Protein AF-A0A1I4EVV6-F1 (afdb_monomer)

Mean predicted aligned error: 15.52 Å

pLDDT: mean 76.32, std 15.05, range [45.66, 94.56]

Foldseek 3Di:
DADPDDQDDQPLQADDDDPVCVVVDDDPPDDDDPSNVSNVSNVVSVVVVVCNVPPPPPPDDDDDDDDDDPDDDDPPPDDDDRDDDPDPDDDPPDDPCDDPRDGPPDDPDDPDDDDDVDDDDPDDDDDDDDDDDDDDDPDDDDDDPDD

Structure (mmCIF, N/CA/C/O backbone):
data_AF-A0A1I4EVV6-F1
#
_entry.id   AF-A0A1I4EVV6-F1
#
loop_
_atom_site.group_PDB
_atom_site.id
_atom_site.type_symbol
_atom_site.label_atom_id
_atom_site.label_alt_id
_atom_site.label_comp_id
_atom_site.label_asym_id
_atom_site.label_entity_id
_atom_site.label_seq_id
_atom_site.pdbx_PDB_ins_code
_atom_site.Cartn_x
_atom_site.Cartn_y
_atom_site.Cartn_z
_atom_site.occupancy
_atom_site.B_iso_or_equiv
_atom_site.auth_seq_id
_atom_site.auth_comp_id
_atom_site.auth_asym_id
_atom_site.auth_atom_id
_atom_site.pdbx_PDB_model_num
ATOM 1 N N . MET A 1 1 ? 4.034 -12.134 -9.708 1.00 56.75 1 MET A N 1
ATOM 2 C CA . MET A 1 1 ? 3.784 -12.374 -11.151 1.00 56.75 1 MET A CA 1
ATOM 3 C C . MET A 1 1 ? 5.087 -12.278 -11.937 1.00 56.75 1 MET A C 1
ATOM 5 O O . MET A 1 1 ? 5.668 -11.207 -12.001 1.00 56.75 1 MET A O 1
ATOM 9 N N . ALA A 1 2 ? 5.576 -13.389 -12.485 1.00 66.44 2 ALA A N 1
ATOM 10 C CA . ALA A 1 2 ? 6.675 -13.357 -13.452 1.00 66.44 2 ALA A CA 1
ATOM 11 C C . ALA A 1 2 ? 6.116 -13.015 -14.844 1.00 66.44 2 ALA A C 1
ATOM 13 O O . ALA A 1 2 ? 4.973 -13.364 -15.143 1.00 66.44 2 ALA A O 1
ATOM 14 N N . PHE A 1 3 ? 6.889 -12.329 -15.683 1.00 76.06 3 PHE A N 1
ATOM 15 C CA . PHE A 1 3 ? 6.505 -12.092 -17.075 1.00 76.06 3 PHE A CA 1
ATOM 16 C C . PHE A 1 3 ? 6.525 -13.423 -17.842 1.00 76.06 3 PHE A C 1
ATOM 18 O O . PHE A 1 3 ? 7.526 -14.130 -17.815 1.00 76.06 3 PHE A O 1
ATOM 25 N N . GLU A 1 4 ? 5.425 -13.775 -18.515 1.00 78.50 4 GLU A N 1
ATOM 26 C CA . GLU A 1 4 ? 5.295 -15.058 -19.237 1.00 78.50 4 GLU A CA 1
ATOM 27 C C . GLU A 1 4 ? 6.130 -15.121 -20.523 1.00 78.50 4 GLU A C 1
ATOM 29 O O . GLU A 1 4 ? 6.455 -16.204 -21.005 1.00 78.50 4 GLU A O 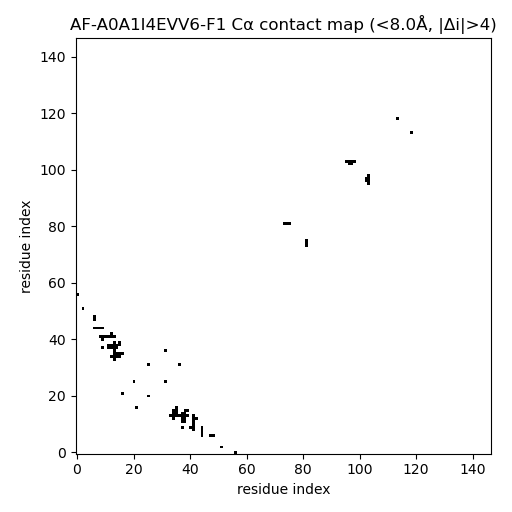1
ATOM 34 N N . LYS A 1 5 ? 6.453 -13.962 -21.107 1.00 80.88 5 LYS A N 1
ATOM 35 C CA . LYS A 1 5 ? 7.235 -13.859 -22.341 1.00 80.88 5 LYS A CA 1
ATOM 36 C C . LYS A 1 5 ? 8.627 -13.335 -22.040 1.00 80.88 5 LYS A C 1
ATOM 38 O O . LYS A 1 5 ? 8.769 -12.275 -21.429 1.00 80.88 5 LYS A O 1
ATOM 43 N N . GLU A 1 6 ? 9.627 -14.048 -22.544 1.00 82.44 6 GLU A N 1
ATOM 44 C CA . GLU A 1 6 ? 11.014 -13.601 -22.511 1.00 82.44 6 GLU A CA 1
ATOM 45 C C . GLU A 1 6 ? 11.191 -12.326 -23.341 1.00 82.44 6 GLU A C 1
ATOM 47 O O . GLU A 1 6 ? 10.594 -12.156 -24.411 1.00 82.44 6 GLU A O 1
ATOM 52 N N . LEU A 1 7 ? 12.013 -11.413 -22.827 1.00 85.19 7 LEU A N 1
ATOM 53 C CA . LEU A 1 7 ? 12.386 -10.212 -23.557 1.00 85.19 7 LEU A CA 1
ATOM 54 C C . LEU A 1 7 ? 13.323 -10.578 -24.712 1.00 85.19 7 LEU A C 1
ATOM 56 O O . LEU A 1 7 ? 14.300 -11.294 -24.491 1.00 85.19 7 LEU A O 1
ATOM 60 N N . PRO A 1 8 ? 13.095 -10.048 -25.926 1.00 86.62 8 PRO A N 1
ATOM 61 C CA . PRO A 1 8 ? 14.067 -10.174 -26.999 1.00 86.62 8 PRO A CA 1
ATOM 62 C C . PRO A 1 8 ? 15.347 -9.428 -26.607 1.00 86.62 8 PRO A C 1
ATOM 64 O O . PRO A 1 8 ? 15.370 -8.198 -26.549 1.00 86.62 8 PRO A O 1
ATOM 67 N N . GLU A 1 9 ? 16.414 -10.174 -26.318 1.00 89.25 9 GLU A N 1
ATOM 68 C CA . GLU A 1 9 ? 17.695 -9.592 -25.929 1.00 89.25 9 GLU A CA 1
ATOM 69 C C . GLU A 1 9 ? 18.418 -8.995 -27.140 1.00 89.25 9 GLU A C 1
ATOM 71 O O . GLU A 1 9 ? 18.856 -9.713 -28.039 1.00 89.25 9 GLU A O 1
ATOM 76 N N . TRP A 1 10 ? 18.616 -7.675 -27.129 1.00 91.81 10 TRP A N 1
ATOM 77 C CA . TRP A 1 10 ? 19.423 -6.983 -28.135 1.00 91.81 10 TRP A CA 1
ATOM 78 C C . TRP A 1 10 ? 20.559 -6.200 -27.475 1.00 91.81 10 TRP A C 1
ATOM 80 O O . TRP A 1 10 ? 20.374 -5.086 -26.985 1.00 91.81 10 TRP A O 1
ATOM 90 N N . LYS A 1 11 ? 21.759 -6.793 -27.439 1.00 91.31 11 LYS A N 1
ATOM 91 C CA . LYS A 1 11 ? 22.935 -6.247 -26.724 1.00 91.31 11 LYS A CA 1
ATOM 92 C C . LYS A 1 11 ? 23.817 -5.323 -27.571 1.00 91.31 11 LYS A C 1
ATOM 94 O O . LYS A 1 11 ? 24.743 -4.714 -27.044 1.00 91.31 11 LYS A O 1
ATOM 99 N N . ALA A 1 12 ? 23.566 -5.219 -28.875 1.00 92.81 12 ALA A N 1
ATOM 100 C CA . ALA A 1 12 ? 24.334 -4.334 -29.744 1.00 92.81 12 ALA A CA 1
ATOM 101 C C . ALA A 1 12 ? 23.902 -2.875 -29.527 1.00 92.81 12 ALA A C 1
ATOM 103 O O . ALA A 1 12 ? 22.832 -2.487 -29.981 1.00 92.81 12 ALA A O 1
ATOM 104 N N . ALA A 1 13 ? 24.739 -2.074 -28.859 1.00 89.06 13 ALA A N 1
ATOM 105 C CA . ALA A 1 13 ? 24.420 -0.688 -28.497 1.00 89.06 13 ALA A CA 1
ATOM 106 C C . ALA A 1 13 ? 24.175 0.237 -29.705 1.00 89.06 13 ALA A C 1
ATOM 108 O O . ALA A 1 13 ? 23.402 1.187 -29.607 1.00 89.06 13 ALA A O 1
ATOM 109 N N . GLY A 1 14 ? 24.814 -0.043 -30.846 1.00 91.94 14 GLY A N 1
ATOM 110 C CA . GLY A 1 14 ? 24.678 0.769 -32.053 1.00 91.94 14 GLY A CA 1
ATOM 111 C C . GLY A 1 14 ? 25.165 2.214 -31.884 1.00 91.94 14 GLY A C 1
ATOM 112 O O . GLY A 1 14 ? 25.941 2.526 -30.982 1.00 91.94 14 GLY A O 1
ATOM 113 N N . ILE A 1 15 ? 24.711 3.099 -32.773 1.00 91.12 15 ILE A N 1
ATOM 114 C CA . ILE A 1 15 ? 25.015 4.536 -32.758 1.00 91.12 15 ILE A CA 1
ATOM 115 C C . ILE A 1 15 ? 23.701 5.309 -32.787 1.00 91.12 15 ILE A C 1
ATOM 117 O O . ILE A 1 15 ? 22.829 5.033 -33.612 1.00 91.12 15 ILE A O 1
ATOM 121 N N . GLU A 1 16 ? 23.581 6.300 -31.906 1.00 92.38 16 GLU A N 1
ATOM 122 C CA . GLU A 1 16 ? 22.415 7.178 -31.849 1.00 92.38 16 GLU A CA 1
ATOM 123 C C . GLU A 1 16 ? 22.254 7.965 -33.166 1.00 92.38 16 GLU A C 1
ATOM 125 O O . GLU A 1 16 ? 23.180 8.674 -33.577 1.00 92.38 16 GLU A O 1
ATOM 130 N N . PRO A 1 17 ? 21.094 7.872 -33.846 1.00 91.88 17 PRO A N 1
ATOM 131 C CA . PRO A 1 17 ? 20.830 8.662 -35.041 1.00 91.88 17 PRO A CA 1
ATOM 132 C C . PRO A 1 17 ? 20.784 10.169 -34.724 1.00 91.88 17 PRO A C 1
ATOM 134 O O . PRO A 1 17 ? 20.336 10.558 -33.639 1.00 91.88 17 PRO A O 1
ATOM 137 N N . PRO A 1 18 ? 21.139 11.048 -35.680 1.00 92.75 18 PRO A N 1
ATOM 138 C CA . PRO A 1 18 ? 21.010 12.496 -35.517 1.00 92.75 18 PRO A CA 1
ATOM 139 C C . PRO A 1 18 ? 19.593 12.929 -35.110 1.00 92.75 18 PRO A C 1
ATOM 141 O O . PRO A 1 18 ? 18.604 12.312 -35.512 1.00 92.75 18 PRO A O 1
ATOM 144 N N . LEU A 1 19 ? 19.471 14.038 -34.370 1.00 90.44 19 LEU A N 1
ATOM 145 C CA . LEU A 1 19 ? 18.176 14.544 -33.886 1.00 90.44 19 LEU A CA 1
ATOM 146 C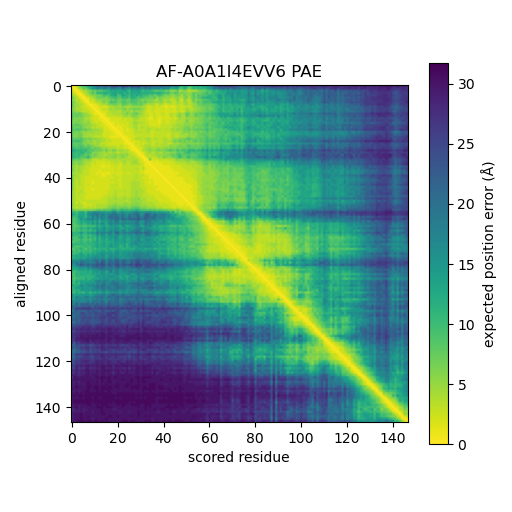 C . LEU A 1 19 ? 17.168 14.776 -35.021 1.00 90.44 19 LEU A C 1
ATOM 148 O O . LEU A 1 19 ? 16.026 14.335 -34.923 1.00 90.44 19 LEU A O 1
ATOM 152 N N . THR A 1 20 ? 17.605 15.375 -36.131 1.00 90.69 20 THR A N 1
ATOM 153 C CA . THR A 1 20 ? 16.774 15.553 -37.333 1.00 90.69 20 THR A CA 1
ATOM 154 C C . THR A 1 20 ? 16.181 14.227 -37.801 1.00 90.69 20 THR A C 1
ATOM 156 O O . THR A 1 20 ? 15.001 14.153 -38.133 1.00 90.69 20 THR A O 1
ATOM 159 N N . LYS A 1 21 ? 16.974 13.149 -37.754 1.00 89.62 21 LYS A N 1
ATOM 160 C CA . LYS A 1 21 ? 16.533 11.829 -38.195 1.00 89.62 21 LYS A CA 1
ATOM 161 C C . LYS A 1 21 ? 15.530 11.189 -37.241 1.00 89.62 21 LYS A C 1
ATOM 163 O O . LYS A 1 21 ? 14.590 10.548 -37.698 1.00 89.62 21 LYS A O 1
ATOM 168 N N . ARG A 1 22 ? 15.700 11.379 -35.931 1.00 88.38 22 ARG A N 1
ATOM 169 C CA . ARG A 1 22 ? 14.726 10.918 -34.929 1.00 88.38 22 ARG A CA 1
ATOM 170 C C . ARG A 1 22 ? 13.388 11.651 -35.026 1.00 88.38 22 ARG A C 1
ATOM 172 O O . ARG A 1 22 ? 12.364 11.040 -34.752 1.00 88.38 22 ARG A O 1
ATOM 179 N N . ASN A 1 23 ? 13.400 12.912 -35.455 1.00 90.94 23 ASN A N 1
ATOM 180 C CA . ASN A 1 23 ? 12.184 13.706 -35.631 1.00 90.94 23 ASN A CA 1
ATOM 181 C C . ASN A 1 23 ? 11.445 13.369 -36.935 1.00 90.94 23 ASN A C 1
ATOM 183 O O . ASN A 1 23 ? 10.227 13.236 -36.932 1.00 90.94 23 ASN A O 1
ATOM 187 N N . GLU A 1 24 ? 12.169 13.233 -38.050 1.00 91.00 24 GLU A N 1
ATOM 188 C CA . GLU A 1 24 ? 11.569 12.958 -39.367 1.00 91.00 24 GLU A CA 1
ATOM 189 C C . GLU A 1 24 ? 11.275 11.470 -39.610 1.00 91.00 24 GLU A C 1
ATOM 191 O O . GLU A 1 24 ? 10.500 11.130 -40.503 1.00 91.00 24 GLU A O 1
ATOM 196 N N . GLY A 1 25 ? 11.904 10.577 -38.842 1.00 86.69 25 GLY A N 1
ATOM 197 C CA . GLY A 1 25 ? 11.798 9.135 -39.027 1.00 86.69 25 GLY A CA 1
ATOM 198 C C . GLY A 1 25 ? 12.461 8.635 -40.315 1.00 86.69 25 GLY A C 1
ATOM 199 O O . GLY A 1 25 ? 13.198 9.346 -41.008 1.00 86.69 25 GLY A O 1
ATOM 200 N N . TRP A 1 26 ? 12.229 7.361 -40.625 1.00 87.00 26 TRP A N 1
ATOM 201 C CA . TRP A 1 26 ? 12.686 6.727 -41.863 1.00 87.00 26 TRP A CA 1
ATOM 202 C C . TRP A 1 26 ? 11.752 7.081 -43.019 1.00 87.00 26 TRP A C 1
ATOM 204 O O . TRP A 1 26 ? 10.542 6.895 -42.911 1.00 87.00 26 TRP A O 1
ATOM 214 N N . LYS A 1 27 ? 12.303 7.571 -44.132 1.00 87.88 27 LYS A N 1
ATOM 215 C CA . LYS A 1 27 ? 11.529 7.860 -45.342 1.00 87.88 27 LYS A CA 1
ATOM 216 C C . LYS A 1 27 ? 11.420 6.591 -46.197 1.00 87.88 27 LYS A C 1
ATOM 218 O O . LYS A 1 27 ? 12.299 5.728 -46.136 1.00 87.88 27 LYS A O 1
ATOM 223 N N . PRO A 1 28 ? 10.358 6.454 -47.007 1.00 88.19 28 PRO A N 1
ATOM 224 C CA . PRO A 1 28 ? 10.215 5.318 -47.911 1.00 88.19 28 PRO A CA 1
ATOM 225 C C . PRO A 1 28 ? 11.453 5.136 -48.802 1.00 88.19 28 PRO A C 1
ATOM 227 O O . PRO A 1 28 ? 11.930 6.091 -49.409 1.00 88.19 28 PRO A O 1
ATOM 230 N N . GLY A 1 29 ? 11.975 3.909 -48.872 1.00 86.31 29 GLY A N 1
ATOM 231 C CA . GLY A 1 29 ? 13.153 3.564 -49.680 1.00 86.31 29 GLY A CA 1
ATOM 232 C C . GLY A 1 29 ? 14.509 3.842 -49.022 1.00 86.31 29 GLY A C 1
ATOM 233 O O . GLY A 1 29 ? 15.534 3.418 -49.555 1.00 86.31 29 GLY A O 1
ATOM 234 N N . GLU A 1 30 ? 14.552 4.496 -47.860 1.00 85.81 30 GLU A N 1
ATOM 235 C CA . GLU A 1 30 ? 15.799 4.654 -47.116 1.00 85.81 30 GLU A CA 1
ATOM 236 C C . GLU A 1 30 ? 16.176 3.367 -46.384 1.00 85.81 30 GLU A C 1
ATOM 238 O O . GLU A 1 30 ? 15.347 2.718 -45.743 1.00 85.81 30 GLU A O 1
ATOM 243 N N . LYS A 1 31 ? 17.464 3.025 -46.439 1.00 83.50 31 LYS A N 1
ATOM 244 C CA . LYS A 1 31 ? 18.026 1.897 -45.702 1.00 83.50 31 LYS A CA 1
ATOM 245 C C . LYS A 1 31 ? 18.758 2.411 -44.457 1.00 83.50 31 LYS A C 1
ATOM 247 O O . LYS A 1 31 ? 19.803 3.046 -44.611 1.00 83.50 31 LYS A O 1
ATOM 252 N N . PRO A 1 32 ? 18.249 2.140 -43.241 1.00 83.56 32 PRO A N 1
ATOM 253 C CA . PRO A 1 32 ? 18.961 2.441 -42.007 1.00 83.56 32 PRO A CA 1
ATOM 254 C C . PRO A 1 32 ? 20.374 1.859 -42.005 1.00 83.56 32 PRO A C 1
ATOM 256 O O . PRO A 1 32 ? 20.535 0.685 -42.359 1.00 83.56 32 PRO A O 1
ATOM 259 N N . PRO A 1 33 ? 21.390 2.603 -41.537 1.00 89.25 33 PRO A N 1
ATOM 260 C CA . PRO A 1 33 ? 22.612 1.985 -41.051 1.00 89.25 33 PRO A CA 1
ATOM 261 C C . PRO A 1 33 ? 22.270 0.945 -39.979 1.00 89.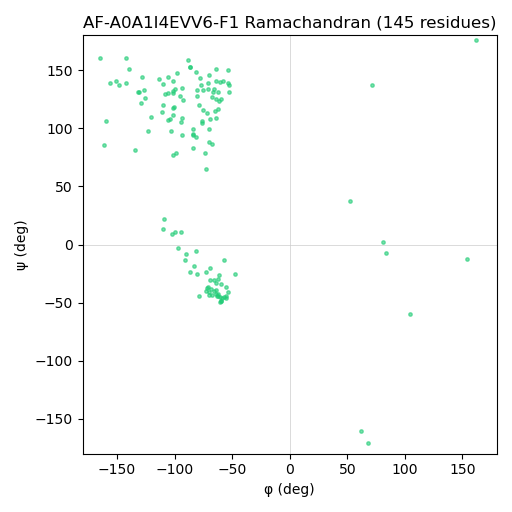25 33 PRO A C 1
ATOM 263 O O . PRO A 1 33 ? 21.409 1.188 -39.127 1.00 89.25 33 PRO A O 1
ATOM 266 N N . ALA A 1 34 ? 22.948 -0.204 -40.007 1.00 89.31 34 ALA A N 1
ATOM 267 C CA . ALA A 1 34 ? 22.729 -1.268 -39.028 1.00 89.31 34 ALA A CA 1
ATOM 268 C C . ALA A 1 34 ? 22.913 -0.755 -37.591 1.00 89.31 34 ALA A C 1
ATOM 270 O O . ALA A 1 34 ? 22.126 -1.096 -36.717 1.00 89.31 34 ALA A O 1
ATOM 271 N N . ASP A 1 35 ? 23.871 0.148 -37.371 1.00 92.19 35 ASP A N 1
ATOM 272 C CA . ASP A 1 35 ? 24.123 0.755 -36.063 1.00 92.19 35 ASP A CA 1
ATOM 273 C C . ASP A 1 35 ? 22.956 1.602 -35.546 1.00 92.19 35 ASP A C 1
ATOM 275 O O . ASP A 1 35 ? 22.703 1.620 -34.346 1.00 92.19 35 ASP A O 1
ATOM 279 N N . TRP A 1 36 ? 22.206 2.270 -36.425 1.00 92.56 36 TRP A N 1
ATOM 280 C CA . TRP A 1 36 ? 21.040 3.067 -36.020 1.00 92.56 36 TRP A CA 1
ATOM 281 C C . TRP A 1 36 ? 19.873 2.169 -35.614 1.00 92.56 36 TRP A C 1
ATOM 283 O O . TRP A 1 36 ? 19.187 2.435 -34.628 1.00 92.56 36 TRP A O 1
ATOM 293 N N . LEU A 1 37 ? 19.672 1.072 -36.346 1.00 91.00 37 LEU A N 1
ATOM 294 C CA . LEU A 1 37 ? 18.672 0.062 -36.014 1.00 91.00 37 LEU A CA 1
ATOM 295 C C . LEU A 1 37 ? 19.045 -0.678 -34.719 1.00 91.00 37 LEU A C 1
ATOM 297 O O . LEU A 1 37 ? 18.200 -0.805 -33.832 1.00 91.00 37 LEU A O 1
ATOM 301 N N . ASN A 1 38 ? 20.318 -1.049 -34.561 1.00 93.31 38 ASN A N 1
ATOM 302 C CA . ASN A 1 38 ? 20.859 -1.629 -33.334 1.00 93.31 38 ASN A CA 1
ATOM 303 C C . ASN A 1 38 ? 20.601 -0.727 -32.125 1.00 93.31 38 ASN A C 1
ATOM 305 O O . ASN A 1 38 ? 20.090 -1.204 -31.118 1.00 93.31 38 ASN A O 1
ATOM 309 N N . TRP A 1 39 ? 20.862 0.578 -32.255 1.00 93.62 39 TRP A N 1
ATOM 310 C CA . TRP A 1 39 ? 20.611 1.549 -31.190 1.00 93.62 39 TRP A CA 1
ATOM 311 C C . TRP A 1 39 ? 19.142 1.591 -30.773 1.00 93.62 39 TRP A C 1
ATOM 313 O O . TRP A 1 39 ? 18.839 1.495 -29.584 1.00 93.62 39 TRP A O 1
ATOM 323 N N . THR A 1 40 ? 18.213 1.674 -31.734 1.00 92.25 40 THR A N 1
ATOM 324 C CA . THR A 1 40 ? 16.778 1.689 -31.405 1.00 92.25 40 THR A CA 1
ATOM 325 C C . THR A 1 40 ? 16.342 0.415 -30.684 1.00 92.25 40 THR A C 1
ATOM 327 O O . THR A 1 40 ? 15.662 0.494 -29.664 1.00 92.25 40 THR A O 1
ATOM 330 N N . GLN A 1 41 ? 16.776 -0.752 -31.167 1.00 93.94 41 GLN A N 1
ATOM 331 C CA . GLN A 1 41 ? 16.383 -2.044 -30.608 1.00 93.94 41 GLN A CA 1
ATOM 332 C C . GLN A 1 41 ? 17.002 -2.285 -29.234 1.00 93.94 41 GLN A C 1
ATOM 334 O O . GLN A 1 41 ? 16.303 -2.727 -28.325 1.00 93.94 41 GLN A O 1
ATOM 339 N N . ASN A 1 42 ? 18.273 -1.927 -29.050 1.00 94.56 42 ASN A N 1
ATOM 340 C CA . ASN A 1 42 ? 18.929 -1.991 -27.752 1.00 94.56 42 ASN A CA 1
ATOM 341 C C . ASN A 1 42 ? 18.252 -1.064 -26.736 1.00 94.56 42 ASN A C 1
ATOM 343 O O . ASN A 1 42 ? 17.953 -1.510 -25.633 1.00 94.56 42 ASN A O 1
ATOM 347 N N . LYS A 1 43 ? 17.911 0.176 -27.111 1.00 94.00 43 LYS A N 1
ATOM 348 C CA . LYS A 1 43 ? 17.195 1.094 -26.213 1.00 94.00 43 LYS A CA 1
ATOM 349 C C . LYS A 1 43 ? 15.801 0.600 -25.848 1.00 94.00 43 LYS A C 1
ATOM 351 O O . LYS A 1 43 ? 15.399 0.724 -24.695 1.00 94.00 43 LYS A O 1
ATOM 356 N N . THR A 1 44 ? 15.072 0.014 -26.799 1.00 94.06 44 THR A N 1
ATOM 357 C CA . THR A 1 44 ? 13.782 -0.627 -26.512 1.00 94.06 44 THR A CA 1
ATOM 358 C C . THR A 1 44 ? 13.951 -1.812 -25.561 1.00 94.06 44 THR A C 1
ATOM 360 O O . THR A 1 44 ? 13.198 -1.918 -24.598 1.00 94.06 44 THR A O 1
ATOM 363 N N . TYR A 1 45 ? 14.951 -2.667 -25.785 1.00 93.56 45 TYR A N 1
ATOM 364 C CA . TYR A 1 45 ? 15.256 -3.789 -24.899 1.00 93.56 45 TYR A CA 1
ATOM 365 C C . TYR A 1 45 ? 15.603 -3.322 -23.478 1.00 93.56 45 TYR A C 1
ATOM 367 O O . TYR A 1 45 ? 15.009 -3.814 -22.524 1.00 93.56 45 TYR A O 1
ATOM 375 N N . GLU A 1 46 ? 16.506 -2.350 -23.328 1.00 92.81 46 GLU A N 1
ATOM 376 C CA . GLU A 1 46 ? 16.898 -1.795 -22.025 1.00 92.81 46 GLU A CA 1
ATOM 377 C C . GLU A 1 46 ? 15.703 -1.202 -21.273 1.00 92.81 46 GLU A C 1
ATOM 379 O 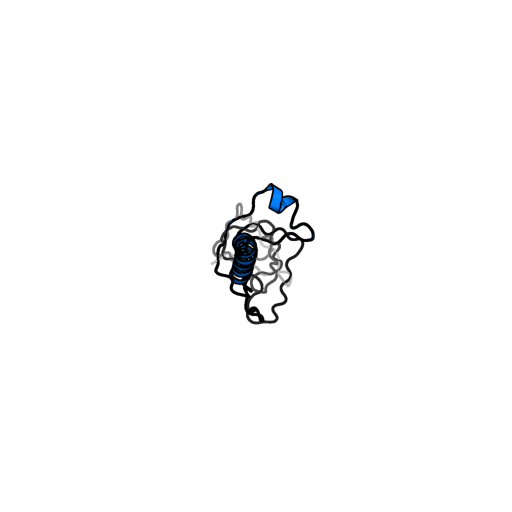O . GLU A 1 46 ? 15.514 -1.507 -20.098 1.00 92.81 46 GLU A O 1
ATOM 384 N N . ALA A 1 47 ? 14.863 -0.415 -21.951 1.00 92.44 47 ALA A N 1
ATOM 385 C CA . ALA A 1 47 ? 13.678 0.186 -21.343 1.00 92.44 47 ALA A CA 1
ATOM 386 C C . ALA A 1 47 ? 12.654 -0.870 -20.901 1.00 92.44 47 ALA A C 1
ATOM 388 O O . ALA A 1 47 ? 12.091 -0.783 -19.812 1.00 92.44 47 ALA A O 1
ATOM 389 N N . LEU A 1 48 ? 12.411 -1.891 -21.727 1.00 91.19 48 LEU A N 1
ATOM 390 C CA . LEU A 1 48 ? 11.496 -2.973 -21.369 1.00 91.19 48 LEU A CA 1
ATOM 391 C C . LEU A 1 48 ? 12.056 -3.837 -20.238 1.00 91.19 48 LEU A C 1
ATOM 393 O O . LEU A 1 48 ? 11.302 -4.230 -19.353 1.00 91.19 48 LEU A O 1
ATOM 397 N N . LYS A 1 49 ? 13.367 -4.097 -20.236 1.00 90.25 49 LYS A N 1
ATOM 398 C CA . LYS A 1 49 ? 14.057 -4.780 -19.141 1.00 90.25 49 LYS A CA 1
ATOM 399 C C . LYS A 1 49 ? 13.911 -4.002 -17.837 1.00 90.25 49 LYS A C 1
ATOM 401 O O . LYS A 1 49 ? 13.499 -4.580 -16.840 1.00 90.25 49 LYS A O 1
ATOM 406 N N . GLU A 1 50 ? 14.170 -2.696 -17.862 1.00 90.19 50 GLU A N 1
ATOM 407 C CA . GLU A 1 50 ? 13.987 -1.820 -16.705 1.00 90.19 50 GLU A CA 1
ATOM 408 C C . GLU A 1 50 ? 12.544 -1.877 -16.187 1.00 90.19 50 GLU A C 1
ATOM 410 O O . GLU A 1 50 ? 12.326 -2.006 -14.983 1.00 90.19 50 GLU A O 1
ATOM 415 N N . LEU A 1 51 ? 11.554 -1.816 -17.082 1.00 89.38 51 LEU A N 1
ATOM 416 C CA . LEU A 1 51 ? 10.148 -1.937 -16.704 1.00 89.38 51 LEU A CA 1
ATOM 417 C C . LEU A 1 51 ? 9.838 -3.302 -16.091 1.00 89.38 51 LEU A C 1
ATOM 419 O O . LEU A 1 51 ? 9.135 -3.338 -15.090 1.00 89.38 51 LEU A O 1
ATOM 423 N N . GLN A 1 52 ? 10.357 -4.403 -16.639 1.00 88.00 52 GLN A N 1
ATOM 424 C CA . GLN A 1 52 ? 10.149 -5.732 -16.060 1.00 88.00 52 GLN A CA 1
ATOM 425 C C . GLN A 1 52 ? 10.815 -5.882 -14.684 1.00 88.00 52 GLN A C 1
ATOM 427 O O . GLN A 1 52 ? 10.219 -6.451 -13.776 1.00 88.00 52 GLN A O 1
ATOM 432 N N . GLU A 1 53 ? 12.018 -5.338 -14.495 1.00 83.75 53 GLU A N 1
ATOM 433 C CA . GLU A 1 53 ? 12.738 -5.393 -13.216 1.00 83.75 53 GLU A CA 1
ATOM 434 C C . GLU A 1 53 ? 12.097 -4.497 -12.144 1.00 83.75 53 GLU A C 1
ATOM 436 O O . GLU A 1 53 ? 12.062 -4.861 -10.968 1.00 83.75 53 GLU A O 1
ATOM 441 N N . LYS A 1 54 ? 11.571 -3.327 -12.534 1.00 82.00 54 LYS A N 1
ATOM 442 C CA . LYS A 1 54 ? 10.931 -2.369 -11.617 1.00 82.00 54 LYS A CA 1
ATOM 443 C C . LYS A 1 54 ? 9.454 -2.626 -11.381 1.00 82.00 54 LYS A C 1
ATOM 445 O O . LYS A 1 54 ? 8.933 -2.195 -10.352 1.00 82.00 54 LYS A O 1
ATOM 450 N N . ALA A 1 55 ? 8.770 -3.298 -12.302 1.00 80.62 55 ALA A N 1
ATOM 451 C CA . ALA A 1 55 ? 7.413 -3.783 -12.103 1.00 80.62 55 ALA A CA 1
ATOM 452 C C . ALA A 1 55 ? 7.457 -4.973 -11.143 1.00 80.62 55 ALA A C 1
ATOM 454 O O . ALA A 1 55 ? 7.161 -6.105 -11.511 1.00 80.62 55 ALA A O 1
ATOM 455 N N . VAL A 1 56 ? 7.856 -4.708 -9.900 1.00 66.12 56 VAL A N 1
ATOM 456 C CA . VAL A 1 56 ? 7.739 -5.652 -8.805 1.00 66.12 56 VAL A CA 1
ATOM 457 C C . VAL A 1 56 ? 6.239 -5.847 -8.588 1.00 66.12 56 VAL A C 1
ATOM 459 O O . VAL A 1 56 ? 5.546 -4.901 -8.204 1.00 66.12 56 VAL A O 1
ATOM 462 N N . PRO A 1 57 ? 5.697 -7.048 -8.827 1.00 64.94 57 PRO A N 1
ATOM 463 C CA . PRO A 1 57 ? 4.392 -7.424 -8.324 1.00 64.94 57 PRO A CA 1
ATOM 464 C C . PRO A 1 57 ? 4.602 -7.659 -6.834 1.00 64.94 57 PRO A C 1
ATOM 466 O O . PRO A 1 57 ? 4.836 -8.780 -6.388 1.00 64.94 57 PRO A O 1
ATOM 469 N N . SER A 1 58 ? 4.657 -6.571 -6.078 1.00 59.25 58 SER A N 1
ATOM 470 C CA . SER A 1 58 ? 4.728 -6.644 -4.635 1.00 59.25 58 SER A CA 1
ATOM 471 C C . SER A 1 58 ? 3.354 -7.104 -4.182 1.00 59.25 58 SER A C 1
ATOM 473 O O . SER A 1 58 ? 2.394 -6.343 -4.291 1.00 59.25 58 SER A O 1
ATOM 475 N N . ASP A 1 59 ? 3.256 -8.307 -3.621 1.00 65.25 59 ASP A N 1
ATOM 476 C CA . ASP A 1 59 ? 2.052 -8.713 -2.880 1.00 65.25 59 ASP A CA 1
ATOM 477 C C . ASP A 1 59 ? 1.756 -7.725 -1.718 1.00 65.25 59 ASP A C 1
ATOM 479 O O . ASP A 1 59 ? 0.649 -7.687 -1.185 1.00 65.25 59 ASP A O 1
ATOM 483 N N . SER A 1 60 ? 2.737 -6.869 -1.387 1.00 70.94 60 SER A N 1
ATOM 484 C CA . SER A 1 60 ? 2.705 -5.818 -0.368 1.00 70.94 60 SER A CA 1
ATOM 485 C C . SER A 1 60 ? 3.287 -4.494 -0.913 1.00 70.94 60 SER A C 1
ATOM 487 O O . SER A 1 60 ? 4.469 -4.214 -0.690 1.00 70.94 60 SER A O 1
ATOM 489 N N . PRO A 1 61 ? 2.533 -3.666 -1.662 1.00 77.25 61 PRO A N 1
ATOM 490 C CA . PRO A 1 61 ? 3.028 -2.360 -2.099 1.00 77.25 61 PRO A CA 1
ATOM 491 C C . PRO A 1 61 ? 3.321 -1.465 -0.886 1.00 77.25 61 PRO A C 1
ATOM 493 O O . PRO A 1 61 ? 2.493 -1.330 0.015 1.00 77.25 61 PRO A O 1
ATOM 496 N N . THR A 1 62 ? 4.500 -0.845 -0.858 1.00 80.94 62 THR A N 1
ATOM 497 C CA . THR A 1 62 ? 4.888 0.118 0.179 1.00 80.94 62 THR A CA 1
ATOM 498 C C . THR A 1 62 ? 4.707 1.544 -0.336 1.00 80.94 62 THR A C 1
ATOM 500 O O . THR A 1 62 ? 5.101 1.873 -1.454 1.00 80.94 62 THR A O 1
ATOM 503 N N . PHE A 1 63 ? 4.103 2.409 0.481 1.00 83.94 63 PHE A N 1
ATOM 504 C CA . PHE A 1 63 ? 3.925 3.827 0.170 1.00 83.94 63 PHE A CA 1
ATOM 505 C C . PHE A 1 63 ? 4.803 4.661 1.099 1.00 83.94 63 PHE A C 1
ATOM 507 O O . PHE A 1 63 ? 4.579 4.707 2.306 1.00 83.94 63 PHE A O 1
ATOM 514 N N . THR A 1 64 ? 5.799 5.335 0.531 1.00 85.50 64 THR A N 1
ATOM 515 C CA . THR A 1 64 ? 6.699 6.229 1.269 1.00 85.50 64 THR A CA 1
ATOM 516 C C . THR A 1 64 ? 6.216 7.667 1.081 1.00 85.50 64 THR A C 1
ATOM 518 O O . THR A 1 64 ? 6.716 8.392 0.227 1.00 85.50 64 THR A O 1
ATOM 521 N N . GLY A 1 65 ? 5.173 8.066 1.812 1.00 89.56 65 GLY A N 1
ATOM 522 C CA . GLY A 1 65 ? 4.594 9.411 1.727 1.00 89.56 65 GLY A CA 1
ATOM 523 C C . GLY A 1 65 ? 3.178 9.510 2.305 1.00 89.56 65 GLY A C 1
ATOM 524 O O . GLY A 1 65 ? 2.617 8.495 2.724 1.00 89.56 65 GLY A O 1
ATOM 525 N N . PRO A 1 66 ? 2.588 10.720 2.344 1.00 88.62 66 PRO A N 1
ATOM 526 C CA . PRO A 1 66 ? 1.207 10.894 2.779 1.00 88.62 66 PRO A CA 1
ATOM 527 C C . PRO A 1 66 ? 0.239 10.227 1.792 1.00 88.62 66 PRO A C 1
ATOM 529 O O . PRO A 1 66 ? 0.344 10.413 0.579 1.00 88.62 66 PRO A O 1
ATOM 532 N N . LEU A 1 67 ? -0.730 9.480 2.322 1.00 90.06 67 LEU A N 1
ATOM 533 C CA . LEU A 1 67 ? -1.799 8.850 1.550 1.00 90.06 67 LEU A CA 1
ATOM 534 C C . LEU A 1 67 ? -3.114 9.605 1.778 1.00 90.06 67 LEU A C 1
ATOM 536 O O . LEU A 1 67 ? -3.723 9.487 2.840 1.00 90.06 67 LEU A O 1
ATOM 540 N N . THR A 1 68 ? -3.568 10.353 0.771 1.00 93.44 68 THR A N 1
ATOM 541 C CA . THR A 1 68 ? -4.853 11.070 0.806 1.00 93.44 68 THR A CA 1
ATOM 542 C C . THR A 1 68 ? -5.877 10.327 -0.041 1.00 93.44 68 THR A C 1
ATOM 544 O O . THR A 1 68 ? -5.800 10.334 -1.268 1.00 93.44 68 THR A O 1
ATOM 547 N N . VAL A 1 69 ? -6.849 9.690 0.607 1.00 93.00 69 VAL A N 1
ATOM 548 C CA . VAL A 1 69 ? -7.930 8.942 -0.050 1.00 93.00 69 VAL A CA 1
ATOM 549 C C . VAL A 1 69 ? -9.261 9.197 0.664 1.00 93.00 69 VAL A C 1
ATOM 551 O O . VAL A 1 69 ? -9.260 9.430 1.872 1.00 93.00 69 VAL A O 1
ATOM 554 N N . PRO A 1 70 ? -10.411 9.132 -0.033 1.00 94.06 70 PRO A N 1
ATOM 555 C CA . PRO A 1 70 ? -11.716 9.339 0.597 1.00 94.06 70 PRO A CA 1
ATOM 556 C C . PRO A 1 70 ? -12.113 8.198 1.546 1.00 94.06 70 PRO A C 1
ATOM 558 O O . PRO A 1 70 ? -12.838 8.429 2.511 1.00 94.06 70 PRO A O 1
ATOM 561 N N . ARG A 1 71 ? -11.669 6.960 1.278 1.00 92.81 71 ARG A N 1
ATOM 562 C CA . ARG A 1 71 ? -11.951 5.791 2.121 1.00 92.81 71 ARG A CA 1
ATOM 563 C C . ARG A 1 71 ? -10.900 4.698 1.937 1.00 92.81 71 ARG A C 1
ATOM 565 O O . ARG A 1 71 ? -10.527 4.383 0.811 1.00 92.81 71 ARG A O 1
ATOM 572 N N . LEU A 1 72 ? -10.509 4.074 3.046 1.00 90.38 72 LEU A N 1
ATOM 573 C CA . LEU A 1 72 ? -9.761 2.816 3.077 1.00 90.38 72 LEU A CA 1
ATOM 574 C C . LEU A 1 72 ? -10.727 1.664 3.397 1.00 90.38 72 LEU A C 1
ATOM 576 O O . LEU A 1 72 ? -11.542 1.773 4.314 1.00 90.38 72 LEU A O 1
ATOM 580 N N . ILE A 1 73 ? -10.663 0.574 2.630 1.00 91.50 73 ILE A N 1
ATOM 581 C CA . ILE A 1 73 ? -11.488 -0.630 2.815 1.00 91.50 73 ILE A CA 1
ATOM 582 C C . ILE A 1 73 ? -10.549 -1.836 2.836 1.00 91.50 73 ILE A C 1
ATOM 584 O O . ILE A 1 73 ? -9.837 -2.059 1.863 1.00 91.50 73 ILE A O 1
ATOM 588 N N . SER A 1 74 ? -10.566 -2.616 3.919 1.00 90.88 74 SER A N 1
ATOM 589 C CA . SER A 1 74 ? -9.855 -3.898 4.006 1.00 90.88 74 SER A CA 1
ATOM 590 C C . SER A 1 74 ? -10.855 -5.053 3.917 1.00 90.88 74 SER A C 1
ATOM 592 O O . SER A 1 74 ? -11.870 -5.037 4.613 1.00 90.88 74 SER A O 1
ATOM 594 N N . THR A 1 75 ? -10.590 -6.035 3.051 1.00 90.62 75 THR A N 1
ATOM 595 C CA . THR A 1 75 ? -11.433 -7.230 2.821 1.00 90.62 75 THR A CA 1
ATOM 596 C C . THR A 1 75 ? -10.793 -8.521 3.340 1.00 90.62 75 THR A C 1
ATOM 598 O O . THR A 1 75 ? -11.237 -9.617 3.001 1.00 90.62 75 THR A O 1
ATOM 601 N N . VAL A 1 76 ? -9.737 -8.409 4.151 1.00 87.19 76 VAL A N 1
ATOM 602 C CA . VAL A 1 76 ? -9.034 -9.561 4.732 1.00 87.19 76 VAL A CA 1
ATOM 603 C C . VAL A 1 76 ? -9.998 -10.334 5.636 1.00 87.19 76 VAL A C 1
ATOM 605 O O . VAL A 1 76 ? -10.492 -9.795 6.623 1.00 87.19 76 VAL A O 1
ATOM 608 N N . ALA A 1 77 ? -10.287 -11.588 5.277 1.00 80.06 77 ALA A N 1
ATOM 609 C CA . ALA A 1 77 ? -11.366 -12.360 5.891 1.00 80.06 77 ALA A CA 1
ATOM 610 C C . ALA A 1 77 ? -11.077 -12.762 7.352 1.00 80.06 77 ALA A C 1
ATOM 612 O O . ALA A 1 77 ? -11.963 -12.620 8.188 1.00 80.06 77 ALA A O 1
ATOM 613 N N . THR A 1 78 ? -9.855 -13.225 7.669 1.00 81.00 78 THR A N 1
ATOM 614 C CA . THR A 1 78 ? -9.394 -13.616 9.025 1.00 81.00 78 THR A CA 1
ATOM 615 C C . THR A 1 78 ? -7.859 -13.743 9.092 1.00 81.00 78 THR A C 1
ATOM 617 O O . THR A 1 78 ? -7.221 -13.956 8.063 1.00 81.00 78 THR A O 1
ATOM 620 N N . GLY A 1 79 ? -7.264 -13.698 10.294 1.00 81.75 79 GLY A N 1
ATOM 621 C CA . GLY A 1 79 ? -5.845 -14.012 10.554 1.00 81.75 79 GLY A CA 1
ATOM 622 C C . GLY A 1 79 ? -4.967 -12.783 10.803 1.00 81.75 79 GLY A C 1
ATOM 623 O O . GLY A 1 79 ? -4.403 -12.641 11.885 1.00 81.75 79 GLY A O 1
ATOM 624 N N . THR A 1 80 ? -4.893 -11.867 9.837 1.00 79.88 80 THR A N 1
ATOM 625 C CA . THR A 1 80 ? -4.128 -10.614 9.962 1.00 79.88 80 THR A CA 1
ATOM 626 C C . THR A 1 80 ? -5.066 -9.449 10.257 1.00 79.88 80 THR A C 1
ATOM 628 O O . THR A 1 80 ? -6.074 -9.272 9.573 1.00 79.88 80 THR A O 1
ATOM 631 N N . ALA A 1 81 ? -4.741 -8.647 11.275 1.00 85.38 81 ALA A N 1
ATOM 632 C CA . ALA A 1 81 ? -5.513 -7.452 11.599 1.00 85.38 81 ALA A CA 1
ATOM 633 C C . ALA A 1 81 ? -5.510 -6.464 10.412 1.00 85.38 81 ALA A C 1
ATOM 635 O O . ALA A 1 81 ? -4.470 -6.271 9.781 1.00 85.38 81 ALA A O 1
ATOM 636 N N . PRO A 1 82 ? -6.643 -5.807 10.107 1.00 86.56 82 PRO A N 1
ATOM 637 C CA . PRO A 1 82 ? -6.773 -4.967 8.917 1.00 86.56 82 PRO A CA 1
ATOM 638 C C . PRO A 1 82 ? -5.943 -3.678 8.966 1.00 86.56 82 PRO A C 1
ATOM 640 O O . PRO A 1 82 ? -5.699 -3.089 7.918 1.00 86.56 82 PRO A O 1
ATOM 643 N N . LEU A 1 83 ? -5.535 -3.227 10.156 1.00 87.25 83 LEU A N 1
ATOM 644 C CA . LEU A 1 83 ? -4.697 -2.049 10.378 1.00 87.25 83 LEU A CA 1
ATOM 645 C C . LEU A 1 83 ? -3.721 -2.340 11.526 1.00 87.25 83 LEU A C 1
ATOM 647 O O . LEU A 1 83 ? -4.103 -2.931 12.533 1.00 87.25 83 LEU A O 1
ATOM 651 N N . THR A 1 84 ? -2.468 -1.912 11.384 1.00 87.25 84 THR A N 1
ATOM 652 C CA . THR A 1 84 ? -1.458 -1.886 12.454 1.00 87.25 84 THR A CA 1
ATOM 653 C C . THR A 1 84 ? -0.805 -0.511 12.429 1.00 87.25 84 THR A C 1
ATOM 655 O O . THR A 1 84 ? -0.447 -0.023 11.359 1.00 87.25 84 THR A O 1
ATOM 658 N N . VAL A 1 85 ? -0.692 0.134 13.590 1.00 87.88 85 VAL A N 1
ATOM 659 C CA . VAL A 1 85 ? -0.125 1.481 13.720 1.00 87.88 85 VAL A CA 1
ATOM 660 C C . VAL A 1 85 ? 1.078 1.396 14.650 1.00 87.88 85 VAL A C 1
ATOM 662 O O . VAL A 1 85 ? 0.923 1.156 15.841 1.00 87.88 85 VAL A O 1
ATOM 665 N N . ASN A 1 86 ? 2.277 1.566 14.094 1.00 88.81 86 ASN A N 1
ATOM 666 C CA . ASN A 1 86 ? 3.534 1.539 14.853 1.00 88.81 86 ASN A CA 1
ATOM 667 C C . ASN A 1 86 ? 3.958 2.922 15.364 1.00 88.81 86 ASN A C 1
ATOM 669 O O . ASN A 1 86 ? 4.876 3.012 16.172 1.00 88.81 86 ASN A O 1
ATOM 673 N N . SER A 1 87 ? 3.338 3.995 14.864 1.00 86.94 87 SER A N 1
ATOM 674 C CA . SER A 1 87 ? 3.652 5.353 15.305 1.00 86.94 87 SER A CA 1
ATOM 675 C C . SER A 1 87 ? 3.054 5.617 16.685 1.00 86.94 87 SER A C 1
ATOM 677 O O . SER A 1 87 ? 1.869 5.372 16.895 1.00 86.94 87 SER A O 1
ATOM 679 N N . GLU A 1 88 ? 3.847 6.178 17.596 1.00 85.81 88 GLU A N 1
ATOM 680 C CA . GLU A 1 88 ? 3.390 6.617 18.926 1.00 85.81 88 GLU A CA 1
ATOM 681 C C . GLU A 1 88 ? 2.702 7.995 18.891 1.00 85.81 88 GLU A C 1
ATOM 683 O O . GLU A 1 88 ? 2.165 8.467 19.892 1.00 85.81 88 GLU A O 1
ATOM 688 N N . THR A 1 89 ? 2.711 8.662 17.734 1.00 87.38 89 THR A N 1
ATOM 689 C CA . THR A 1 89 ? 2.051 9.956 17.542 1.00 87.38 89 THR A CA 1
ATOM 690 C C . THR A 1 89 ? 0.533 9.822 17.654 1.00 87.38 89 THR A C 1
ATOM 692 O O . THR A 1 89 ? -0.069 8.985 16.977 1.00 87.38 89 THR A O 1
ATOM 695 N N . GLN A 1 90 ? -0.090 10.697 18.445 1.00 78.94 90 GLN A N 1
ATOM 696 C CA . GLN A 1 90 ? -1.542 10.763 18.605 1.00 78.94 90 GLN A CA 1
ATOM 697 C C . GLN A 1 90 ? -2.265 11.003 17.265 1.00 78.94 90 GLN A C 1
ATOM 699 O O . GLN A 1 90 ? -1.819 11.793 16.434 1.00 78.94 90 GLN A O 1
ATOM 704 N N . VAL A 1 91 ? -3.411 10.334 17.077 1.00 82.94 91 VAL A N 1
ATOM 705 C CA . VAL A 1 91 ? -4.343 10.581 15.966 1.00 82.94 91 VAL A CA 1
ATOM 706 C C . VAL A 1 91 ? -5.530 11.385 16.494 1.00 82.94 91 VAL A C 1
ATOM 708 O O . VAL A 1 91 ? -6.462 10.823 17.065 1.00 82.94 91 VAL A O 1
ATOM 711 N N . ASP A 1 92 ? -5.496 12.702 16.299 1.00 75.00 92 ASP A N 1
ATOM 712 C CA . ASP A 1 92 ? -6.404 13.648 16.971 1.00 75.00 92 ASP A CA 1
ATOM 713 C C . ASP A 1 92 ? -7.896 13.412 16.700 1.00 75.00 92 ASP A C 1
ATOM 715 O O . ASP A 1 92 ? -8.726 13.614 17.581 1.00 75.00 92 ASP A O 1
ATOM 719 N N . ASN A 1 93 ? -8.247 12.960 15.494 1.00 70.94 93 ASN A N 1
ATOM 720 C CA . ASN A 1 93 ? -9.639 12.796 15.059 1.00 70.94 93 ASN A CA 1
ATOM 721 C C . ASN A 1 93 ? -10.064 11.326 14.926 1.00 70.94 93 ASN A C 1
ATOM 723 O O . ASN A 1 93 ? -11.006 11.015 14.191 1.00 70.94 93 ASN A O 1
ATOM 727 N N . LEU A 1 94 ? -9.373 10.400 15.601 1.00 80.8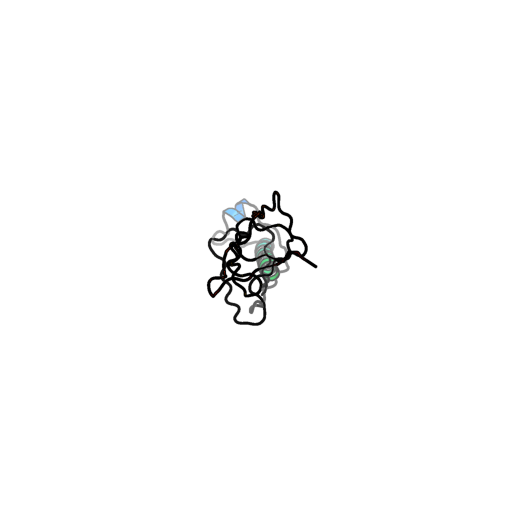1 94 LEU A N 1
ATOM 728 C CA . LEU A 1 94 ? -9.782 8.999 15.605 1.00 80.81 94 LEU A CA 1
ATOM 729 C C . LEU A 1 94 ? -10.988 8.810 16.533 1.00 80.81 94 LEU A C 1
ATOM 731 O O . LEU A 1 94 ? -10.854 8.772 17.753 1.00 80.81 94 LEU A O 1
ATOM 735 N N . ASN A 1 95 ? -12.176 8.655 15.953 1.00 71.44 95 ASN A N 1
ATOM 736 C CA . ASN A 1 95 ? -13.368 8.295 16.711 1.00 71.44 95 ASN A CA 1
ATOM 737 C C . ASN A 1 95 ? -13.398 6.778 16.954 1.00 71.44 95 ASN A C 1
ATOM 739 O O . ASN A 1 95 ? -13.878 6.014 16.114 1.00 71.44 95 ASN A O 1
ATOM 743 N N . ALA A 1 96 ? -12.852 6.342 18.088 1.00 72.31 96 ALA A N 1
ATOM 744 C CA . ALA A 1 96 ? -12.934 4.957 18.529 1.00 72.31 96 ALA A CA 1
ATOM 745 C C . ALA A 1 96 ? -14.137 4.779 19.471 1.00 72.31 96 ALA A C 1
ATOM 747 O O . ALA A 1 96 ? -14.022 4.972 20.677 1.00 72.31 96 ALA A O 1
ATOM 748 N N . ASP A 1 97 ? -15.286 4.370 18.922 1.00 72.31 97 ASP A N 1
ATOM 749 C CA . ASP A 1 97 ? -16.442 3.933 19.727 1.00 72.31 97 ASP A CA 1
ATOM 750 C C . ASP A 1 97 ? -16.067 2.700 20.570 1.00 72.31 97 ASP A C 1
ATOM 752 O O . ASP A 1 97 ? -16.623 2.502 21.642 1.00 72.31 97 ASP A O 1
ATOM 756 N N . MET A 1 98 ? -15.082 1.893 20.131 1.00 67.38 98 MET A N 1
ATOM 757 C CA . MET A 1 98 ? -14.649 0.663 20.802 1.00 67.38 98 MET A CA 1
ATOM 758 C C . MET A 1 98 ? -13.125 0.567 20.996 1.00 67.38 98 MET A C 1
ATOM 760 O O . MET A 1 98 ? -12.368 0.714 20.040 1.00 67.38 98 MET A O 1
ATOM 764 N N . VAL A 1 99 ? -12.676 0.232 22.212 1.00 70.50 99 VAL A N 1
ATOM 765 C CA . VAL A 1 99 ? -11.273 -0.061 22.571 1.00 70.50 99 VAL A CA 1
ATOM 766 C C . VAL A 1 99 ? -11.221 -1.441 23.238 1.00 70.50 99 VAL A C 1
ATOM 768 O O . VAL A 1 99 ? -11.968 -1.703 24.176 1.00 70.50 99 VAL A O 1
ATOM 771 N N . ASN A 1 100 ? -10.378 -2.354 22.734 1.00 64.50 100 ASN A N 1
ATOM 772 C CA . ASN A 1 100 ? -10.284 -3.756 23.190 1.00 64.50 100 ASN A CA 1
ATOM 773 C C . ASN A 1 100 ? -11.627 -4.515 23.221 1.00 64.50 100 ASN A C 1
ATOM 775 O O . ASN A 1 100 ? -11.878 -5.319 24.114 1.00 64.50 100 ASN A O 1
ATOM 779 N N . GLY A 1 101 ? -12.501 -4.258 22.241 1.00 55.84 101 GLY A N 1
ATOM 780 C CA . GLY A 1 101 ? -13.796 -4.941 22.124 1.00 55.84 101 GLY A CA 1
ATOM 781 C C . GLY A 1 101 ? -14.903 -4.382 23.023 1.00 55.84 101 GLY A C 1
ATOM 782 O O . GLY A 1 101 ? -16.025 -4.878 22.972 1.00 55.84 101 GLY A O 1
ATOM 783 N N . PHE A 1 102 ? -14.631 -3.323 23.787 1.00 65.94 102 PHE A N 1
ATOM 784 C CA . PHE A 1 102 ? -15.622 -2.649 24.621 1.00 65.94 102 PHE A CA 1
ATOM 785 C C . PHE A 1 102 ? -15.941 -1.280 24.062 1.00 65.94 102 PHE A C 1
ATOM 787 O O . PHE A 1 102 ? -15.032 -0.546 23.679 1.00 65.94 102 PHE A O 1
ATOM 794 N N . ARG A 1 103 ? -17.225 -0.918 24.058 1.00 70.06 103 ARG A N 1
ATOM 795 C CA . ARG A 1 103 ? -17.613 0.461 23.774 1.00 70.06 103 ARG A CA 1
ATOM 796 C C . ARG A 1 103 ? -17.071 1.384 24.865 1.00 70.06 103 ARG A C 1
ATOM 798 O O . ARG A 1 103 ? -17.353 1.135 26.036 1.00 70.06 103 ARG A O 1
ATOM 805 N N . LEU A 1 104 ? -16.317 2.427 24.506 1.00 68.94 104 LEU A N 1
ATOM 806 C CA . LEU A 1 104 ? -15.916 3.473 25.452 1.00 68.94 104 LEU A CA 1
ATOM 807 C C . LEU A 1 104 ? -17.159 4.292 25.808 1.00 68.94 104 LEU A C 1
ATOM 809 O O . LEU A 1 104 ? -17.499 5.280 25.169 1.00 68.94 104 LEU A O 1
ATOM 813 N N . ASN A 1 105 ? -17.867 3.840 26.836 1.00 61.88 105 ASN A N 1
ATOM 814 C CA . ASN A 1 105 ? -19.082 4.459 27.354 1.00 61.88 105 ASN A CA 1
ATOM 815 C C . ASN A 1 105 ? -18.828 5.317 28.611 1.00 61.88 105 ASN A C 1
ATOM 817 O O . ASN A 1 105 ? -19.785 5.751 29.249 1.00 61.88 105 ASN A O 1
ATOM 821 N N . GLN A 1 106 ? -17.561 5.583 28.962 1.00 62.31 106 GLN A N 1
ATOM 822 C CA . GLN A 1 106 ? -17.189 6.571 29.976 1.00 62.31 106 GLN A CA 1
ATOM 823 C C . GLN A 1 106 ? -16.909 7.940 29.342 1.00 62.31 106 GLN A C 1
ATOM 825 O O . GLN A 1 106 ? -15.989 8.098 28.545 1.00 62.31 106 GLN A O 1
ATOM 830 N N . GLY A 1 107 ? -17.611 8.963 29.824 1.00 66.12 107 GLY A N 1
ATOM 831 C CA . GLY A 1 107 ? -16.937 10.183 30.261 1.00 66.12 107 GLY A CA 1
ATOM 832 C C . GLY A 1 107 ? -16.780 10.117 31.782 1.00 66.12 107 GLY A C 1
ATOM 833 O O . GLY A 1 107 ? -17.646 9.563 32.458 1.00 66.12 107 GLY A O 1
ATOM 834 N N . VAL A 1 108 ? -15.721 10.691 32.356 1.00 61.16 108 VAL A N 1
ATOM 835 C CA . VAL A 1 108 ? -15.644 10.905 33.814 1.00 61.16 108 VAL A CA 1
ATOM 836 C C . VAL A 1 108 ? -16.697 11.953 34.218 1.00 61.16 108 VAL A C 1
ATOM 838 O O . VAL A 1 108 ? -16.400 13.147 34.233 1.00 61.16 108 VAL A O 1
ATOM 841 N N . ARG A 1 109 ? -17.939 11.493 34.477 1.00 63.53 109 ARG A N 1
ATOM 842 C CA . ARG A 1 109 ? -19.115 12.183 35.065 1.00 63.53 109 ARG A CA 1
ATOM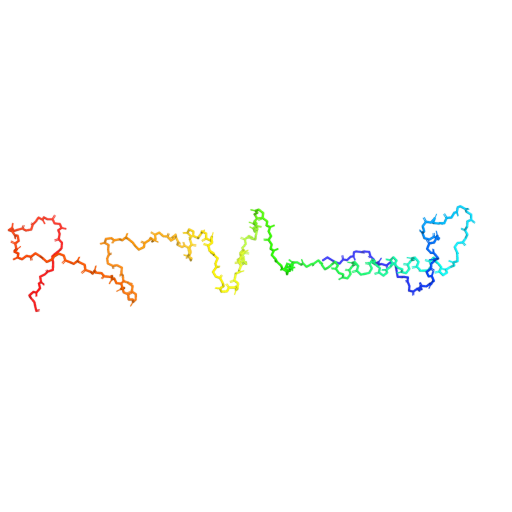 843 C C . ARG A 1 109 ? -20.122 11.129 35.587 1.00 63.53 109 ARG A C 1
ATOM 845 O O . ARG A 1 109 ? -21.014 10.735 34.842 1.00 63.53 109 ARG A O 1
ATOM 852 N N . THR A 1 110 ? -19.980 10.627 36.820 1.00 52.62 110 THR A N 1
ATOM 853 C CA . THR A 1 110 ? -20.810 9.508 37.349 1.00 52.62 110 THR A CA 1
ATOM 854 C C . THR A 1 110 ? -21.185 9.672 38.840 1.00 52.62 110 THR A C 1
ATOM 856 O O . THR A 1 110 ? -20.516 10.432 39.536 1.00 52.62 110 THR A O 1
ATOM 859 N N . THR A 1 111 ? -22.229 8.965 39.329 1.00 57.50 111 THR A N 1
ATOM 860 C CA . THR A 1 111 ? -22.711 8.922 40.743 1.00 57.50 111 THR A CA 1
ATOM 861 C C . THR A 1 111 ? -22.206 7.727 41.575 1.00 57.50 111 THR A C 1
ATOM 863 O O . THR A 1 111 ? -22.473 7.683 42.772 1.00 57.50 111 THR A O 1
ATOM 866 N N . ASP A 1 112 ? -21.442 6.803 40.979 1.00 59.19 112 ASP A N 1
ATOM 867 C CA . ASP A 1 112 ? -20.584 5.845 41.704 1.00 59.19 112 ASP A CA 1
ATOM 868 C C . ASP A 1 112 ? -19.185 6.447 41.947 1.00 59.19 112 ASP A C 1
ATOM 870 O O . ASP A 1 112 ? -18.777 7.350 41.214 1.00 59.19 112 ASP A O 1
ATOM 874 N N . SER A 1 113 ? -18.431 5.927 42.928 1.00 61.34 113 SER A N 1
ATOM 875 C CA . SER A 1 113 ? -17.038 6.313 43.241 1.00 61.34 113 SER A CA 1
ATOM 876 C C . SER A 1 113 ? -16.026 5.568 42.347 1.00 61.34 113 SER A C 1
ATOM 878 O O . SER A 1 113 ? -15.634 4.452 42.695 1.00 61.34 113 SER A O 1
ATOM 880 N N . PRO A 1 114 ? -15.564 6.125 41.208 1.00 67.38 114 PRO A N 1
ATOM 881 C CA . PRO A 1 114 ? -14.551 5.477 40.375 1.00 67.38 114 PRO A CA 1
ATOM 882 C C . PRO A 1 114 ? -13.248 5.233 41.152 1.00 67.38 114 PRO A C 1
ATOM 884 O O . PRO A 1 114 ? -12.633 6.159 41.686 1.00 67.38 114 PRO A O 1
ATOM 887 N N . THR A 1 115 ? -12.785 3.982 41.171 1.00 58.03 115 THR A N 1
ATOM 888 C CA . THR A 1 115 ? -11.466 3.611 41.694 1.00 58.03 115 THR A CA 1
ATOM 889 C C . THR A 1 115 ? -10.427 3.817 40.613 1.00 58.03 115 THR A C 1
ATOM 891 O O . THR A 1 115 ? -10.034 2.913 39.877 1.00 58.03 115 THR A O 1
ATOM 894 N N . PHE A 1 116 ? -9.992 5.056 40.504 1.00 69.38 116 PHE A N 1
ATOM 895 C CA . PHE A 1 116 ? -8.766 5.360 39.804 1.00 69.38 116 PHE A CA 1
ATOM 896 C C . PHE A 1 116 ? -7.600 4.852 40.654 1.00 69.38 116 PHE A C 1
ATOM 898 O O . PHE A 1 116 ? -7.608 5.045 41.871 1.00 69.38 116 PHE A O 1
ATOM 905 N N . ALA A 1 117 ? -6.578 4.258 40.022 1.00 73.31 117 ALA A N 1
ATOM 906 C CA . ALA A 1 117 ? -5.322 3.911 40.703 1.00 73.31 117 ALA A CA 1
ATOM 907 C C . ALA A 1 117 ? -4.781 5.093 41.544 1.00 73.31 117 ALA A C 1
ATOM 909 O O . ALA A 1 117 ? -4.130 4.890 42.564 1.00 73.31 117 ALA A O 1
ATOM 910 N N . GLY A 1 118 ? -5.147 6.325 41.159 1.00 54.03 118 GLY A N 1
ATOM 911 C CA . GLY A 1 118 ? -5.427 7.421 42.086 1.00 54.03 118 GLY A CA 1
ATOM 912 C C . GLY A 1 118 ? -6.497 8.372 41.529 1.00 54.03 118 GLY A C 1
ATOM 913 O O . GLY A 1 118 ? -6.463 8.721 40.350 1.00 54.03 118 GLY A O 1
ATOM 914 N N . LEU A 1 119 ? -7.442 8.803 42.370 1.00 71.12 119 LEU A N 1
ATOM 915 C CA . LEU A 1 119 ? -8.498 9.775 42.051 1.00 71.12 119 LEU A CA 1
ATOM 916 C C . LEU A 1 119 ? -8.016 11.183 42.458 1.00 71.12 119 LEU A C 1
ATOM 918 O O . LEU A 1 119 ? -7.893 11.472 43.644 1.00 71.12 119 LEU A O 1
ATOM 922 N N . LYS A 1 120 ? -7.713 12.068 41.499 1.00 63.91 120 LYS A N 1
ATOM 923 C CA . LYS A 1 120 ? -7.342 13.476 41.763 1.00 63.91 120 LYS A CA 1
ATOM 924 C C . LYS A 1 120 ? -8.543 14.389 41.490 1.00 63.91 120 LYS A 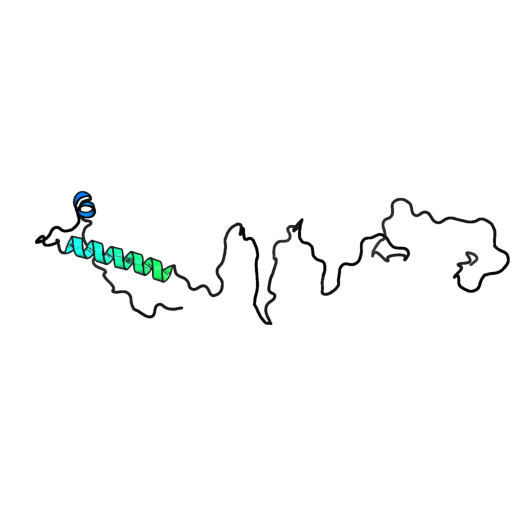C 1
ATOM 926 O O . LYS A 1 120 ? -9.002 14.469 40.357 1.00 63.91 120 LYS A O 1
ATOM 931 N N . THR A 1 121 ? -9.044 15.085 42.509 1.00 63.97 121 THR A N 1
ATOM 932 C CA . THR A 1 121 ? -10.230 15.971 42.434 1.00 63.97 121 THR A CA 1
ATOM 933 C C . THR A 1 121 ? -9.915 17.368 43.003 1.00 63.97 121 THR A C 1
ATOM 935 O O . THR A 1 121 ? -9.203 17.439 43.998 1.00 63.97 121 THR A O 1
ATOM 938 N N . ASN A 1 122 ? -10.460 18.475 42.462 1.00 52.12 122 ASN A N 1
ATOM 939 C CA . ASN A 1 122 ? -10.123 19.866 42.873 1.00 52.12 122 ASN A CA 1
ATOM 940 C C . ASN A 1 122 ? -10.829 20.376 44.151 1.00 52.12 122 ASN A C 1
ATOM 942 O O . ASN A 1 122 ? -10.339 21.290 44.810 1.00 52.12 122 ASN A O 1
ATOM 946 N N . LYS A 1 123 ? -12.000 19.819 44.483 1.00 54.25 123 LYS A N 1
ATOM 947 C CA . LYS A 1 123 ? -12.733 20.041 45.739 1.00 54.25 123 LYS A CA 1
ATOM 948 C C . LYS A 1 123 ? -13.691 18.859 45.915 1.00 54.25 123 LYS A C 1
ATOM 950 O O . LYS A 1 123 ? -14.663 18.748 45.177 1.00 54.25 123 LYS A O 1
ATOM 955 N N . PHE A 1 124 ? -13.394 17.942 46.829 1.00 65.62 124 PHE A N 1
ATOM 956 C CA . PHE A 1 124 ? -14.291 16.838 47.179 1.00 65.62 124 PHE A CA 1
ATOM 95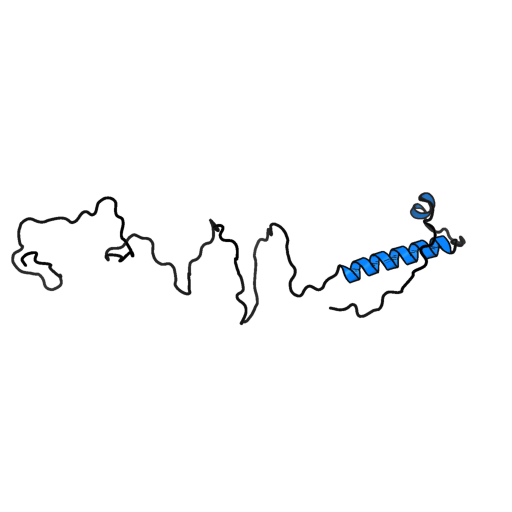7 C C . PHE A 1 124 ? -15.293 17.365 48.218 1.00 65.62 124 PHE A C 1
ATOM 959 O O . PHE A 1 124 ? -14.931 17.573 49.372 1.00 65.62 124 PHE A O 1
ATOM 966 N N . VAL A 1 125 ? -16.512 17.715 47.798 1.00 53.97 125 VAL A N 1
ATOM 967 C CA . VAL A 1 125 ? -17.547 18.261 48.695 1.00 53.97 125 VAL A CA 1
ATOM 968 C C . VAL A 1 125 ? -18.447 17.116 49.168 1.00 53.97 125 VAL A C 1
ATOM 970 O O . VAL A 1 125 ? -19.275 16.639 48.401 1.00 53.97 125 VAL A O 1
ATOM 973 N N . LEU A 1 126 ? -18.299 16.693 50.428 1.00 59.97 126 LEU A N 1
ATOM 974 C CA . LEU A 1 126 ? -19.252 15.827 51.133 1.00 59.97 126 LEU A CA 1
ATOM 975 C C . LEU A 1 126 ? -20.119 16.707 52.051 1.00 59.97 126 LEU A C 1
ATOM 977 O O . LEU A 1 126 ? -19.562 17.368 52.930 1.00 59.97 126 LEU A O 1
ATOM 981 N N . PRO A 1 127 ? -21.449 16.787 51.880 1.00 48.84 127 PRO A N 1
ATOM 982 C CA . PRO A 1 127 ? -22.289 17.560 52.788 1.00 48.84 127 PRO A CA 1
ATOM 983 C C . PRO A 1 127 ? -22.346 16.876 54.163 1.00 48.84 127 PRO A C 1
ATOM 985 O O . PRO A 1 127 ? -22.978 15.838 54.325 1.00 48.84 127 PRO A O 1
ATOM 988 N N . VAL A 1 128 ? -21.695 17.462 55.167 1.00 53.50 128 VAL A N 1
ATOM 989 C CA . VAL A 1 128 ? -21.810 17.044 56.573 1.00 53.50 128 VAL A CA 1
ATOM 990 C C . VAL A 1 128 ? -23.120 17.599 57.137 1.00 53.50 128 VAL A C 1
ATOM 992 O O . VAL A 1 128 ? -23.315 18.814 57.152 1.00 53.50 128 VAL A O 1
ATOM 995 N N . ARG A 1 129 ? -24.027 16.731 57.599 1.00 53.09 129 ARG A N 1
ATOM 996 C CA . ARG A 1 129 ? -25.214 17.132 58.377 1.00 53.09 129 ARG A CA 1
ATOM 997 C C . ARG A 1 129 ? -24.977 16.871 59.861 1.00 53.09 129 ARG A C 1
ATOM 999 O O . ARG A 1 129 ? -24.374 15.873 60.229 1.00 53.09 129 ARG A O 1
ATOM 1006 N N . THR A 1 130 ? -25.451 17.791 60.695 1.00 50.25 130 THR A N 1
ATOM 1007 C CA . THR A 1 130 ? -25.136 17.882 62.130 1.00 50.25 130 THR A CA 1
ATOM 1008 C C . TH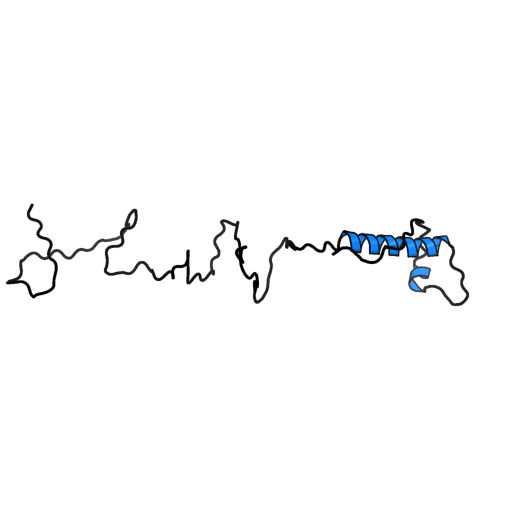R A 1 130 ? -26.243 17.363 63.057 1.00 50.25 130 THR A C 1
ATOM 1010 O O . THR A 1 130 ? -26.165 17.595 64.260 1.00 50.25 130 THR A O 1
ATOM 1013 N N . SER A 1 131 ? -27.292 16.709 62.545 1.00 53.50 131 SER A N 1
ATOM 1014 C CA . SER A 1 131 ? -28.350 16.122 63.386 1.00 53.50 131 SER A CA 1
ATOM 1015 C C . SER A 1 131 ? -29.004 14.892 62.747 1.00 53.50 131 SER A C 1
ATOM 1017 O O . SER A 1 131 ? -29.280 14.902 61.545 1.00 53.50 131 SER A O 1
ATOM 1019 N N . ASP A 1 132 ? -29.294 13.882 63.571 1.00 57.72 132 ASP A N 1
ATOM 1020 C CA . ASP A 1 132 ? -29.831 12.574 63.168 1.00 57.72 132 ASP A CA 1
ATOM 1021 C C . ASP A 1 132 ? -31.346 12.600 62.857 1.00 57.72 132 ASP A C 1
ATOM 1023 O O . ASP A 1 132 ? -32.100 13.288 63.552 1.00 57.72 132 ASP A O 1
ATOM 1027 N N . PRO A 1 133 ? -31.835 11.844 61.853 1.00 56.78 133 PRO A N 1
ATOM 1028 C CA . PRO A 1 133 ? -33.263 11.752 61.542 1.00 56.78 133 PRO A CA 1
ATOM 1029 C C . PRO A 1 133 ? -34.015 10.669 62.349 1.00 56.78 133 PRO A C 1
ATOM 1031 O O . PRO A 1 133 ? -33.455 9.657 62.770 1.00 56.78 133 PRO A O 1
ATOM 1034 N N . VAL A 1 134 ? -35.323 10.886 62.550 1.00 54.38 134 VAL A N 1
ATOM 1035 C CA . VAL A 1 134 ? -36.239 10.043 63.344 1.00 54.38 134 VAL A CA 1
ATOM 1036 C C . VAL A 1 134 ? -36.769 8.876 62.486 1.00 54.38 134 VAL A C 1
ATOM 1038 O O . VAL A 1 134 ? -37.770 9.024 61.801 1.00 54.38 134 VAL A O 1
ATOM 1041 N N . SER A 1 135 ? -36.115 7.712 62.576 1.00 54.28 135 SER A N 1
ATOM 1042 C CA . SER A 1 135 ? -36.416 6.426 61.894 1.00 54.28 135 SER A CA 1
ATOM 1043 C C . SER A 1 135 ? -36.137 6.336 60.375 1.00 54.28 135 SER A C 1
ATOM 1045 O O . SER A 1 135 ? -36.461 7.258 59.633 1.00 54.28 135 SER A O 1
ATOM 1047 N N . PRO A 1 136 ? -35.555 5.218 59.886 1.00 53.22 136 PRO A N 1
ATOM 1048 C CA . PRO A 1 136 ? -35.196 5.041 58.476 1.00 53.22 136 PRO A CA 1
ATOM 1049 C C . PRO A 1 136 ? -36.405 4.632 57.615 1.00 53.22 136 PRO A C 1
ATOM 1051 O O . PRO A 1 136 ? -37.132 3.701 57.962 1.00 53.22 136 PRO A O 1
ATOM 1054 N N . GLU A 1 137 ? -36.598 5.275 56.462 1.00 51.69 137 GLU A N 1
ATOM 1055 C CA . GLU A 1 137 ? -37.451 4.737 55.395 1.00 51.69 137 GLU A CA 1
ATOM 1056 C C . GLU A 1 137 ? -36.766 3.513 54.753 1.00 51.69 137 GLU A C 1
ATOM 1058 O O . GLU A 1 137 ? -35.538 3.422 54.681 1.00 51.69 137 GLU A O 1
ATOM 1063 N N . VAL A 1 138 ? -37.549 2.523 54.321 1.00 45.91 138 VAL A N 1
ATOM 1064 C CA . VAL A 1 138 ? -37.038 1.230 53.835 1.00 45.91 138 VAL A CA 1
ATOM 1065 C C . VAL A 1 138 ? -36.323 1.412 52.478 1.00 45.91 138 VAL A C 1
ATOM 1067 O O . VAL A 1 138 ? -36.998 1.473 51.455 1.00 45.91 138 VAL A O 1
ATOM 1070 N N . GLY A 1 139 ? -34.976 1.485 52.446 1.00 45.66 139 GLY A N 1
ATOM 1071 C CA . GLY A 1 139 ? -34.190 1.452 51.191 1.00 45.66 139 GLY A CA 1
ATOM 1072 C C . GLY A 1 139 ? -32.791 2.109 51.138 1.00 45.66 139 GLY A C 1
ATOM 1073 O O . GLY A 1 139 ? -32.077 1.844 50.173 1.00 45.66 139 GLY A O 1
ATOM 1074 N N . GLU A 1 140 ? -32.361 2.922 52.120 1.00 52.00 140 GLU A N 1
ATOM 1075 C CA . GLU A 1 140 ? -31.064 3.648 52.071 1.00 52.00 140 GLU A CA 1
ATOM 1076 C C . GLU A 1 140 ? -29.963 3.075 52.998 1.00 52.00 140 GLU A C 1
ATOM 1078 O O . GLU A 1 140 ? -30.237 2.623 54.111 1.00 52.00 140 GLU A O 1
ATOM 1083 N N . THR A 1 141 ? -28.694 3.112 52.557 1.00 55.88 141 THR A N 1
ATOM 1084 C CA . THR A 1 141 ? -27.499 2.656 53.308 1.00 55.88 141 THR A CA 1
ATOM 1085 C C . THR A 1 141 ? -26.799 3.798 54.058 1.00 55.88 141 THR A C 1
ATOM 1087 O O . THR A 1 141 ? -26.425 4.795 53.444 1.00 55.88 141 THR A O 1
ATOM 1090 N N . TRP A 1 142 ? -26.547 3.624 55.363 1.00 49.78 142 TRP A N 1
ATOM 1091 C CA . TRP A 1 142 ? -25.976 4.629 56.277 1.00 49.78 142 TRP A CA 1
ATOM 1092 C C . TRP A 1 142 ? -24.575 4.225 56.767 1.00 49.78 142 TRP A C 1
ATOM 1094 O O . TRP A 1 142 ? -24.355 3.058 57.084 1.00 49.78 142 TRP A O 1
ATOM 1104 N N . PHE A 1 143 ? -23.652 5.182 56.914 1.00 57.00 143 PHE A N 1
ATOM 1105 C CA . PHE A 1 143 ? -22.366 4.978 57.599 1.00 57.00 143 PHE A CA 1
ATOM 1106 C C . PHE A 1 143 ? -22.366 5.756 58.922 1.00 57.00 143 PHE A C 1
ATOM 1108 O O . PHE A 1 143 ? -22.534 6.974 58.919 1.00 57.00 143 PHE A O 1
ATOM 1115 N N . ARG A 1 144 ? -22.199 5.055 60.049 1.00 50.97 144 ARG A N 1
ATOM 1116 C CA . ARG A 1 144 ? -22.022 5.643 61.386 1.00 50.97 144 ARG A CA 1
ATOM 1117 C C . ARG A 1 144 ? -20.530 5.781 61.692 1.00 50.97 144 ARG A C 1
ATOM 1119 O O . ARG A 1 144 ? -19.762 4.871 61.393 1.00 50.97 144 ARG A O 1
ATOM 1126 N N . SER A 1 145 ? -20.124 6.934 62.218 1.00 56.28 145 SER A N 1
ATOM 1127 C CA . SER A 1 145 ? -18.716 7.312 62.410 1.00 56.28 145 SER A CA 1
ATOM 1128 C C . SER A 1 145 ? -18.160 6.996 63.805 1.00 56.28 145 SER A C 1
ATOM 1130 O O . SER A 1 145 ? -17.090 7.481 64.152 1.00 56.28 145 SER A O 1
ATOM 1132 N N . ASP A 1 146 ? -18.888 6.243 64.623 1.00 55.78 146 ASP A N 1
ATOM 1133 C CA . ASP A 1 146 ? -18.562 5.890 66.003 1.00 55.78 146 ASP A CA 1
ATOM 1134 C C . ASP A 1 146 ? -17.995 4.461 66.116 1.00 55.78 146 ASP A C 1
ATOM 1136 O O . ASP A 1 146 ? -18.682 3.530 66.533 1.00 55.78 146 ASP A O 1
ATOM 1140 N N . LEU A 1 147 ? -16.714 4.325 65.740 1.00 47.94 147 LEU A N 1
ATOM 1141 C CA . LEU A 1 147 ? -15.745 3.300 66.168 1.00 47.94 147 LEU A CA 1
ATOM 1142 C C . LEU A 1 147 ? -14.350 3.931 66.278 1.00 47.94 147 LEU A C 1
ATOM 1144 O O . LEU A 1 147 ? -13.991 4.714 65.368 1.00 47.94 147 LEU A O 1
#

Sequence (147 aa):
MAFEKELPEWKAAGIEPPLTKRNEGWKPGEKPPADWLNWTQNKTYEALKELQEKAVPSDSPTFTGPLTVPRLISTVATGTAPLTVNSETQVDNLNADMVNGFRLNQGVRTTDSPTFAGLKTNKFVLPVRTSDPVSPEVGETWFRSDL

Secondary structure (DSSP, 8-state):
---SS----------PPPHHHHHH-PPTT----HHHHHHHHHHHHHHHHHHHHH----SS----S----S-------SSS-S------S--TT---SEETTEE----S--SS----SS---S--------S--SS--TT--------

Solvent-accessible surface area (backbone atoms only — not comparable to full-atom values): 10765 Å² total; per-residue (Å²): 113,80,80,90,66,84,76,74,84,43,85,52,62,52,43,85,67,56,69,70,48,70,72,70,51,86,55,92,91,65,78,78,56,67,40,41,54,28,19,55,47,18,52,52,32,53,52,52,48,50,49,58,69,67,57,63,66,51,99,69,80,82,78,94,68,92,84,89,72,96,75,90,82,78,84,76,87,73,95,64,75,88,74,85,80,88,69,88,70,84,66,92,85,68,84,64,62,54,60,96,89,38,66,65,81,75,69,105,77,75,95,68,86,77,86,46,103,69,76,87,76,97,73,87,85,76,89,84,78,94,74,88,79,91,75,84,72,97,86,78,91,82,87,82,86,90,123

Radius of gyration: 38.39 Å; Cα contacts (8 Å, |Δi|>4): 52; chains: 1; bounding box: 62×35×116 Å

=== Feature glossary ===
Annotated list of the representations used here:

Nearest PDB structures. The Foldseek neighbor list gives the closest experimentally determined structures in the PDB, ranked by structural alignment. TM-score near 1 means near-identical fold; near 0.3 means only rough topology match. This is how one finds what a novel AlphaFold prediction most resembles in the solved-structure universe.

Foldseek 3Di. Foldseek's 3Di representation compresses backbone geometry into a per-residue letter drawn from a learned twenty-state alphabet. It captures the tertiary interaction pattern around each residue — which residues are packed against it in space, regardless of where they are in sequence.

Radius of gyration, Cα contacts, bounding box. Radius of gyration (Rg) is the root-mean-square distance of Cα atoms from their centroid — a single number for overall size and compactness. A globular domain of N residues has Rg ≈ 2.2·N^0.38 Å; an extended or disordered chain has a much larger Rg. The Cα contact count is the number of residue pairs whose Cα atoms are within 8 Å and are more than four positions apart in sequence — a standard proxy for tertiary packing density. The bounding box is the smallest axis-aligned box enclosing all Cα atoms.

InterPro / GO / CATH / organism. The annotation block draws on four external resources. InterPro: which protein families and domains the sequence belongs to. GO: standardized terms for what the protein does, what process it participates in, and where in the cell it acts. CATH: which structural fold it has in the CATH hierarchy. Organism: the species of origin.

mmCIF coordinates. The mmCIF block holds the 3D Cartesian coordinates of each backbone atom (N, Cα, C, O) in ångströms. mmCIF is the PDB's canonical archive format — a tagged-loop text representation of the atomic model.

pLDDT. pLDDT is the predicted lDDT-Cα score: AlphaFold's confidence that the local environment of each residue (all inter-atomic distances within 15 Å) is correctly placed. It is a per-residue number between 0 and 100, with higher meaning more reliable.

Backbone torsions (φ/ψ). φ (phi) and ψ (psi) are the two rotatable backbone dihedrals per residue: φ is the C(i-1)–N–Cα–C torsion, ψ is the N–Cα–C–N(i+1) torsion, both in degrees on (−180°, 180°]. α-helical residues cluster near (−60°, −45°); β-strand residues near (−120°, +130°). A Ramachandran plot is simply a scatter of (φ, ψ) for every residue.

B-factor. For experimental (PDB) structures, the B-factor (temperature factor) quantifies the positional spread of each atom in the crystal — a combination of thermal vibration and static disorder — in units of Å². High B-factors mark flexible loops or poorly resolved regions; low B-factors mark the rigid, well-ordered core.

Secondary structure (3-state, P-SEA). SS3 is a coarse helix/strand/coil call (letters a/b/c) made by the P-SEA algorithm from inter-Cα distances and dihedrals. It is less detailed than DSSP but needs only Cα positions.

Predicted aligned error. Predicted aligned error is AlphaFold's pairwise confidence. Unlike pLDDT (per-residue), PAE is per-residue-pair and captures whether two parts of the structure are correctly placed relative to each other. Units are ångströms of expected positional error.

Solvent-accessible surface area. Solvent-accessible surface area (SASA) is the area in Å² traced out by the centre of a 1.4 Å probe sphere (a water molecule) rolled over the protein's van der Waals surface (Shrake–Rupley / Lee–Richards construction). Buried residues have near-zero SASA; fully exposed residues can exceed 200 Å². The total SASA scales roughly with the number of surface residues.

Secondary structure (8-state, DSSP). The SS8 string is DSSP's per-residue secondary-structure call. α-helix (H) means an i→i+4 H-bond ladder; β-strand (E) means the residue participates in a β-sheet; 3₁₀ (G) and π (I) are tighter and wider helices; T/S are turns/bends; '-' is loop.

Rendered structure images. Structure images are PyMOL renders from six orthogonal camera directions. Cartoon representation draws helices as coils and strands as arrows; sticks shows the backbone as bonds; surface shows the solvent-excluded envelope. Rainbow coloring maps sequence position to hue (blue→red, N→C); chain coloring assigns a distinct color per polypeptide.

Sequence. The amino-acid sequence is the protein's primary structure: the linear order of residues from the N-terminus to the C-terminus, written in one-letter code. Everything else here — the 3D coordinates, the secondary structure, the domain annotations — is ultimately a consequence of this string.

Contact-map, Ramachandran, and PAE plots. Three diagnostic plots accompany the record. The Cα contact map visualizes the tertiary structure as a 2D adjacency matrix (8 Å cutoff, sequence-local contacts suppressed). The Ramachandran plot shows the distribution of backbone (φ, ψ) torsions, with points in the α and β basins reflecting secondary structure content. The PAE plot shows AlphaFold's inter-residue confidence as a color matrix.